Protein AF-A0A2M7AJB4-F1 (afdb_monomer_lite)

Radius of gyration: 17.07 Å; chains: 1; bounding box: 55×26×36 Å

Structure (mmCIF, N/CA/C/O backbone):
data_AF-A0A2M7AJB4-F1
#
_entry.id   AF-A0A2M7AJB4-F1
#
loop_
_atom_site.group_PDB
_atom_site.id
_atom_site.type_symbol
_atom_site.label_atom_id
_atom_site.label_alt_id
_atom_site.label_comp_id
_atom_site.label_asym_id
_atom_site.label_entity_id
_atom_site.label_seq_id
_atom_site.pdbx_PDB_ins_code
_atom_site.Cartn_x
_atom_site.Cartn_y
_atom_site.Cartn_z
_atom_site.occupancy
_atom_site.B_iso_or_equiv
_atom_site.auth_seq_id
_atom_site.auth_comp_id
_atom_site.auth_asym_id
_atom_site.auth_atom_id
_atom_site.pdbx_PDB_model_num
ATOM 1 N N . GLY A 1 1 ? -42.444 -8.072 1.625 1.00 41.12 1 GLY A N 1
ATOM 2 C CA . GLY A 1 1 ? -41.406 -8.360 0.621 1.00 41.12 1 GLY A CA 1
ATOM 3 C C . GLY A 1 1 ? -41.117 -7.114 -0.183 1.00 41.12 1 GLY A C 1
ATOM 4 O O . GLY A 1 1 ? -42.029 -6.627 -0.833 1.00 41.12 1 GLY A O 1
ATOM 5 N N . LYS A 1 2 ? -39.893 -6.592 -0.071 1.00 32.59 2 LYS A N 1
ATOM 6 C CA . LYS A 1 2 ? -39.154 -5.780 -1.056 1.00 32.59 2 LYS A CA 1
ATOM 7 C C . LYS A 1 2 ? -37.843 -5.381 -0.378 1.00 32.59 2 LYS A C 1
ATOM 9 O O . LYS A 1 2 ? -37.721 -4.316 0.213 1.00 32.59 2 LYS A O 1
ATOM 14 N N . ILE A 1 3 ? -36.908 -6.328 -0.376 1.00 44.69 3 ILE A N 1
ATOM 15 C CA . ILE A 1 3 ? -35.512 -6.066 -0.034 1.00 44.69 3 ILE A CA 1
ATOM 16 C C . ILE A 1 3 ? -34.992 -5.226 -1.200 1.00 44.69 3 ILE A C 1
ATOM 18 O O . ILE A 1 3 ? -35.007 -5.685 -2.343 1.00 44.69 3 ILE A O 1
ATOM 22 N N . GLY A 1 4 ? -34.681 -3.958 -0.927 1.00 37.44 4 GLY A N 1
ATOM 23 C CA . GLY A 1 4 ? -34.116 -3.043 -1.911 1.00 37.44 4 GLY A CA 1
ATOM 24 C C . GLY A 1 4 ? -32.877 -3.665 -2.543 1.00 37.44 4 GLY A C 1
ATOM 25 O O . GLY A 1 4 ? -32.115 -4.347 -1.861 1.00 37.44 4 GLY A O 1
ATOM 26 N N . GLN A 1 5 ? -32.724 -3.465 -3.851 1.00 37.66 5 GLN A N 1
ATOM 27 C CA . GLN A 1 5 ? -31.574 -3.915 -4.627 1.00 37.66 5 GLN A CA 1
ATOM 28 C C . GLN A 1 5 ? -30.278 -3.599 -3.871 1.00 37.66 5 GLN A C 1
ATOM 30 O O . GLN A 1 5 ? -29.880 -2.438 -3.755 1.00 37.66 5 GLN A O 1
ATOM 35 N N . LEU A 1 6 ? -29.629 -4.639 -3.347 1.00 42.53 6 LEU A N 1
ATOM 36 C CA . LEU A 1 6 ? -28.233 -4.564 -2.957 1.00 42.53 6 LEU A CA 1
ATOM 37 C C . LEU A 1 6 ? -27.482 -4.223 -4.244 1.00 42.53 6 LEU A C 1
ATOM 39 O O . LEU A 1 6 ? -27.433 -5.041 -5.160 1.00 42.53 6 LEU A O 1
ATOM 43 N N . LYS A 1 7 ? -26.964 -2.993 -4.347 1.00 42.69 7 LYS A N 1
ATOM 44 C CA . LYS A 1 7 ? -25.938 -2.674 -5.344 1.00 42.69 7 LYS A CA 1
ATOM 45 C C . LYS A 1 7 ? -24.889 -3.775 -5.235 1.00 42.69 7 LYS A C 1
ATOM 47 O O . LYS A 1 7 ? -24.368 -3.987 -4.141 1.00 42.69 7 LYS A O 1
ATOM 52 N N . GLU A 1 8 ? -24.617 -4.484 -6.325 1.00 41.50 8 GLU A N 1
ATOM 53 C CA . GLU A 1 8 ? -23.500 -5.419 -6.377 1.00 41.50 8 GLU A CA 1
ATOM 54 C C . GLU A 1 8 ? -22.225 -4.646 -6.028 1.00 41.50 8 GLU A C 1
ATOM 56 O O . GLU A 1 8 ? -21.680 -3.888 -6.831 1.00 41.50 8 GLU A O 1
ATOM 61 N N . PHE A 1 9 ? -21.757 -4.801 -4.791 1.00 42.22 9 PHE A N 1
ATOM 62 C CA . PHE A 1 9 ? -20.404 -4.429 -4.430 1.00 42.22 9 PHE A CA 1
ATOM 63 C C . PHE A 1 9 ? -19.508 -5.495 -5.041 1.00 42.22 9 PHE A C 1
ATOM 65 O O . PHE A 1 9 ? -19.209 -6.511 -4.419 1.00 42.22 9 PHE A O 1
ATOM 72 N N . HIS A 1 10 ? -19.094 -5.288 -6.289 1.00 46.56 10 HIS A N 1
ATOM 73 C CA . HIS A 1 10 ? -17.947 -6.012 -6.810 1.00 46.56 10 HIS A CA 1
ATOM 74 C C . HIS A 1 10 ? -16.750 -5.608 -5.954 1.00 46.56 10 HIS A C 1
ATOM 76 O O . HIS A 1 10 ? -16.206 -4.512 -6.102 1.00 46.56 10 HIS A O 1
ATOM 82 N N . LEU A 1 11 ? -16.385 -6.474 -5.012 1.00 52.38 11 LEU A N 1
ATOM 83 C CA . LEU A 1 11 ? -15.250 -6.286 -4.124 1.00 52.38 11 LEU A CA 1
ATOM 84 C C . LEU A 1 11 ? -13.977 -6.479 -4.957 1.00 52.38 11 LEU A C 1
ATOM 86 O O . LEU A 1 11 ? -13.392 -7.553 -5.001 1.00 52.38 11 LEU A O 1
ATOM 90 N N . ARG A 1 12 ? -13.606 -5.449 -5.722 1.00 56.97 12 ARG A N 1
ATOM 91 C CA . ARG A 1 12 ? -12.496 -5.528 -6.680 1.00 56.97 12 ARG A CA 1
ATOM 92 C C . ARG A 1 12 ? -11.132 -5.603 -5.995 1.00 56.97 12 A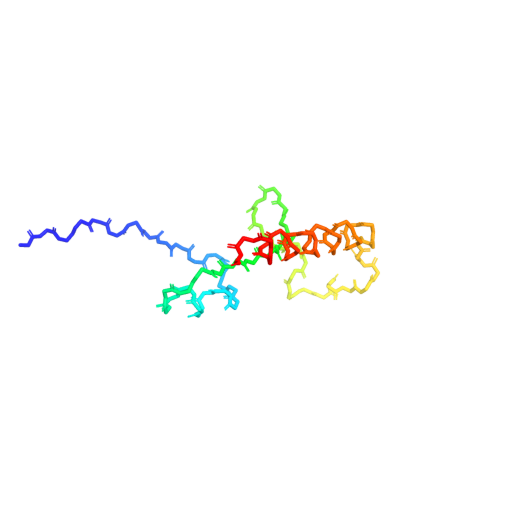RG A C 1
ATOM 94 O O . ARG A 1 12 ? -10.185 -6.027 -6.639 1.00 56.97 12 ARG A O 1
ATOM 101 N N . MET A 1 13 ? -11.046 -5.236 -4.712 1.00 66.88 13 MET A N 1
ATOM 102 C CA . MET A 1 13 ? -9.830 -5.328 -3.901 1.00 66.88 13 MET A CA 1
ATOM 103 C C . MET A 1 13 ? -10.166 -5.659 -2.443 1.00 66.88 13 MET A C 1
ATOM 105 O O . MET A 1 13 ? -10.361 -4.769 -1.616 1.00 66.88 13 MET A O 1
ATOM 109 N N . ALA A 1 14 ? -10.267 -6.954 -2.138 1.00 79.38 14 ALA A N 1
ATOM 110 C CA . ALA A 1 14 ? -10.323 -7.441 -0.764 1.00 79.38 14 ALA A CA 1
ATOM 111 C C . ALA A 1 14 ? -8.918 -7.348 -0.155 1.00 79.38 14 ALA A C 1
ATOM 113 O O . ALA A 1 14 ? -8.101 -8.242 -0.353 1.00 79.38 14 ALA A O 1
ATOM 114 N N . THR A 1 15 ? -8.616 -6.256 0.540 1.00 89.25 15 THR A N 1
ATOM 115 C CA . THR A 1 15 ? -7.395 -6.160 1.349 1.00 89.25 15 THR A CA 1
ATOM 116 C C . THR A 1 15 ? -7.654 -6.616 2.778 1.00 89.25 15 THR A C 1
ATOM 118 O O . THR A 1 15 ? -8.802 -6.777 3.202 1.00 89.25 15 THR A O 1
ATOM 121 N N . ASP A 1 16 ? -6.586 -6.728 3.563 1.00 92.12 16 ASP A N 1
ATOM 122 C CA . ASP A 1 16 ? -6.668 -7.091 4.979 1.00 92.12 16 ASP A CA 1
ATOM 123 C C . ASP A 1 16 ? -7.506 -6.115 5.816 1.00 92.12 16 ASP A C 1
ATOM 125 O O . ASP A 1 16 ? -7.987 -6.496 6.879 1.00 92.12 16 ASP A O 1
ATOM 129 N N . ALA A 1 17 ? -7.756 -4.887 5.337 1.00 91.56 17 ALA A N 1
ATOM 130 C CA . ALA A 1 17 ? -8.658 -3.944 6.000 1.00 91.56 17 ALA A CA 1
ATOM 131 C C . ALA A 1 17 ? -10.127 -4.407 5.994 1.00 91.56 17 ALA A C 1
ATOM 133 O O . ALA A 1 17 ? -10.901 -3.973 6.847 1.00 91.56 17 ALA A O 1
ATOM 134 N N . LEU A 1 18 ? -10.520 -5.327 5.103 1.00 91.12 18 LEU A N 1
ATOM 135 C CA . LEU A 1 18 ? -11.884 -5.857 5.052 1.00 91.12 18 LEU A CA 1
ATOM 136 C C . LEU A 1 18 ? -12.291 -6.532 6.367 1.00 91.12 18 LEU A C 1
ATOM 138 O O . LEU A 1 18 ? -13.390 -6.296 6.860 1.00 91.12 18 LEU A O 1
ATOM 142 N N . VAL A 1 19 ? -11.410 -7.353 6.943 1.00 92.19 19 VAL A N 1
ATOM 143 C CA . VAL A 1 19 ? -11.686 -8.135 8.160 1.00 92.19 19 VAL A CA 1
ATOM 144 C C . VAL A 1 19 ? -11.955 -7.256 9.397 1.00 92.19 19 VAL A C 1
ATOM 146 O O . VAL A 1 19 ? -12.944 -7.502 10.093 1.00 92.19 19 VAL A O 1
ATOM 149 N N . PRO A 1 20 ? -11.137 -6.237 9.730 1.00 93.81 20 PRO A N 1
ATOM 150 C CA . PRO A 1 20 ? -11.451 -5.320 10.820 1.00 93.81 20 PRO A CA 1
ATOM 151 C C . PRO A 1 20 ? -12.669 -4.446 10.496 1.00 93.81 20 PRO A C 1
ATOM 153 O O . PRO A 1 20 ? -13.527 -4.270 11.363 1.00 93.81 20 PRO A O 1
ATOM 156 N N . THR A 1 21 ? -12.820 -3.968 9.255 1.00 92.31 21 THR A N 1
ATOM 157 C CA . THR A 1 21 ? -14.006 -3.190 8.859 1.00 92.31 21 THR A CA 1
ATOM 158 C C . THR A 1 21 ? -15.295 -3.993 9.011 1.00 92.31 21 THR A C 1
ATOM 160 O O . THR A 1 21 ? -16.271 -3.472 9.549 1.00 92.31 21 THR A O 1
ATOM 163 N N . SER A 1 22 ? -15.305 -5.280 8.652 1.00 91.00 22 SER A N 1
ATOM 164 C CA . SER A 1 22 ? -16.480 -6.143 8.836 1.00 91.00 22 SER A CA 1
ATOM 165 C C . SER A 1 22 ? -16.840 -6.369 10.308 1.00 91.00 22 SER A C 1
ATOM 167 O O . SER A 1 22 ? -17.941 -6.822 10.605 1.00 91.00 22 SER A O 1
ATOM 169 N N . LYS A 1 23 ? -15.925 -6.064 11.235 1.00 96.06 23 LYS A N 1
ATOM 170 C CA . LYS A 1 23 ? -16.130 -6.139 12.688 1.00 96.06 23 LYS A CA 1
ATOM 171 C C . LYS A 1 23 ? -16.415 -4.775 13.333 1.00 96.06 23 LYS A C 1
ATOM 173 O O . LYS A 1 23 ? -16.459 -4.688 14.554 1.00 96.06 23 LYS A O 1
ATOM 178 N N . GLY A 1 24 ? -16.615 -3.719 12.539 1.00 94.62 24 GLY A N 1
ATOM 179 C CA . GLY A 1 24 ? -16.943 -2.376 13.030 1.00 94.62 24 GLY A CA 1
ATOM 180 C C . GLY A 1 24 ? -15.738 -1.505 13.393 1.00 94.62 24 GLY A C 1
ATOM 181 O O . GLY A 1 24 ? -15.923 -0.391 13.879 1.00 94.62 24 GLY A O 1
ATOM 182 N N . PHE A 1 25 ? -14.509 -1.962 13.138 1.00 94.56 25 PHE A N 1
ATOM 183 C CA . PHE A 1 25 ? -13.320 -1.130 13.320 1.00 94.56 25 PHE A CA 1
ATOM 184 C C . PHE A 1 25 ? -13.134 -0.182 12.132 1.00 94.56 25 PHE A C 1
ATOM 186 O O . PHE A 1 25 ? -13.313 -0.562 10.971 1.00 94.56 25 PHE A O 1
ATOM 193 N N . LYS A 1 26 ? -12.710 1.056 12.411 1.00 91.50 26 LYS A N 1
ATOM 194 C CA . LYS A 1 26 ? -12.230 1.967 11.366 1.00 91.50 26 LYS A CA 1
ATOM 195 C C . LYS A 1 26 ? -10.884 1.444 10.865 1.00 91.50 26 LYS A C 1
ATOM 197 O O . LYS A 1 26 ? -9.918 1.428 11.619 1.00 91.50 26 LYS A O 1
ATOM 202 N N . ALA A 1 27 ? -10.832 1.011 9.611 1.00 91.75 27 ALA A N 1
ATOM 203 C CA . ALA A 1 27 ? -9.617 0.520 8.971 1.00 91.75 27 ALA A CA 1
ATOM 204 C C . ALA A 1 27 ? -9.476 1.121 7.569 1.00 91.75 27 ALA A C 1
ATOM 206 O O . ALA A 1 27 ? -10.467 1.495 6.941 1.00 91.7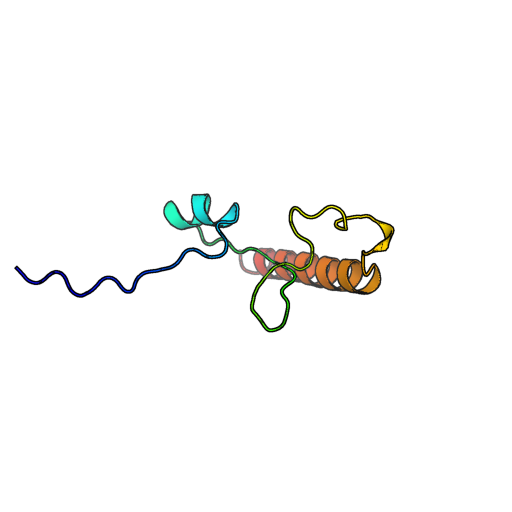5 27 ALA A O 1
ATOM 207 N N . ILE A 1 28 ? -8.236 1.235 7.096 1.00 91.12 28 ILE A N 1
ATOM 208 C CA . ILE A 1 28 ? -7.886 1.818 5.799 1.00 91.12 28 ILE A CA 1
ATOM 209 C C . ILE A 1 28 ? -6.727 1.033 5.174 1.00 91.12 28 ILE A C 1
ATOM 211 O O . ILE A 1 28 ? -5.867 0.518 5.886 1.00 91.12 28 ILE A O 1
ATOM 215 N N . SER A 1 29 ? -6.696 0.947 3.843 1.00 91.00 29 SER A N 1
ATOM 216 C CA . SER A 1 29 ? -5.550 0.445 3.076 1.00 91.00 29 SER A CA 1
ATOM 217 C C . SER A 1 29 ? -5.035 1.529 2.135 1.00 91.00 29 SER A C 1
ATOM 219 O O . SER A 1 29 ? -5.825 2.191 1.465 1.00 91.00 29 SER A O 1
ATOM 221 N N . PHE A 1 30 ? -3.713 1.675 2.061 1.00 91.31 30 PHE A N 1
ATOM 222 C CA . PHE A 1 30 ? -3.034 2.520 1.080 1.00 91.31 30 PHE A CA 1
ATOM 223 C C . PHE A 1 30 ? -2.495 1.623 -0.035 1.00 91.31 30 PHE A C 1
ATOM 225 O O . PHE A 1 30 ? -1.729 0.702 0.237 1.00 91.31 30 PHE A O 1
ATOM 23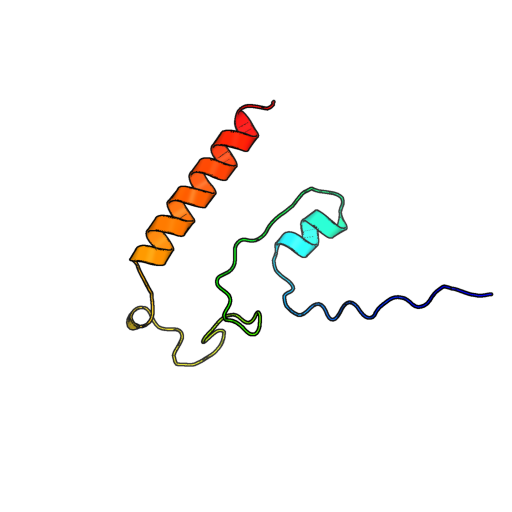2 N N . LEU A 1 31 ? -2.925 1.860 -1.274 1.00 89.19 31 LEU A N 1
ATOM 233 C CA . LEU A 1 31 ? -2.620 1.014 -2.430 1.00 89.19 31 LEU A CA 1
ATOM 234 C C . LEU A 1 31 ? -2.171 1.886 -3.601 1.00 89.19 31 LEU A C 1
ATOM 236 O O . LEU A 1 31 ? -2.714 2.973 -3.804 1.00 89.19 31 LEU A O 1
ATOM 240 N N . ASN A 1 32 ? -1.206 1.398 -4.380 1.00 88.31 32 ASN A N 1
ATOM 241 C CA . ASN A 1 32 ? -0.840 2.011 -5.652 1.00 88.31 32 ASN A CA 1
ATOM 242 C C . ASN A 1 32 ? -1.794 1.510 -6.740 1.00 88.31 32 ASN A C 1
ATOM 244 O O . ASN A 1 32 ? -1.882 0.302 -6.958 1.00 88.31 32 ASN A O 1
ATOM 248 N N . LEU A 1 33 ? -2.507 2.423 -7.398 1.00 88.38 33 LEU A N 1
ATOM 249 C CA . LEU A 1 33 ? -3.485 2.093 -8.430 1.00 88.38 33 LEU A CA 1
ATOM 250 C C . LEU A 1 33 ? -3.252 2.919 -9.688 1.00 88.38 33 LEU A C 1
ATOM 252 O O . LEU A 1 33 ? -2.963 4.114 -9.617 1.00 88.38 33 LEU A O 1
ATOM 256 N N . ASP A 1 34 ? -3.440 2.286 -10.842 1.00 85.12 34 ASP A N 1
ATOM 257 C CA . ASP A 1 34 ? -3.458 2.975 -12.127 1.00 85.12 34 ASP A CA 1
ATOM 258 C C . ASP A 1 34 ? -4.798 3.712 -12.364 1.00 85.12 34 ASP A C 1
ATOM 260 O O . ASP A 1 34 ? -5.731 3.688 -11.555 1.00 85.12 34 ASP A O 1
ATOM 264 N N . LYS A 1 35 ? -4.938 4.344 -13.535 1.00 86.94 35 LYS A N 1
ATOM 265 C CA . LYS A 1 35 ? -6.166 5.062 -13.939 1.00 86.94 35 LYS A CA 1
ATOM 266 C C . LYS A 1 35 ? -7.412 4.170 -14.054 1.00 86.94 35 LYS A C 1
ATOM 268 O O . LYS A 1 35 ? -8.517 4.689 -14.194 1.00 86.94 35 LYS A O 1
ATOM 273 N N . ARG A 1 36 ? -7.252 2.845 -14.040 1.00 84.56 36 ARG A N 1
ATOM 274 C CA . ARG A 1 36 ? -8.329 1.845 -14.079 1.00 84.56 36 ARG A CA 1
ATOM 275 C C . ARG A 1 36 ? -8.652 1.298 -12.683 1.00 84.56 36 ARG A C 1
ATOM 277 O O . ARG A 1 36 ? -9.497 0.411 -12.579 1.00 84.56 36 ARG A O 1
ATOM 284 N N . ASN A 1 37 ? -8.049 1.853 -11.626 1.00 83.25 37 ASN A N 1
ATOM 285 C CA . ASN A 1 37 ? -8.179 1.409 -10.237 1.00 83.25 37 ASN A CA 1
ATOM 286 C C . ASN A 1 37 ? -7.703 -0.035 -10.009 1.00 83.25 37 ASN A C 1
ATOM 288 O O . ASN A 1 37 ? -8.315 -0.766 -9.229 1.00 83.25 37 ASN A O 1
ATOM 292 N N . ILE A 1 38 ? -6.637 -0.454 -10.696 1.00 85.44 38 ILE A N 1
ATOM 293 C CA . ILE A 1 38 ? -5.996 -1.757 -10.476 1.00 85.44 38 ILE A CA 1
ATOM 294 C C . ILE A 1 38 ? -4.541 -1.580 -10.048 1.00 85.44 38 ILE A C 1
ATOM 296 O O . ILE A 1 38 ? -3.897 -0.597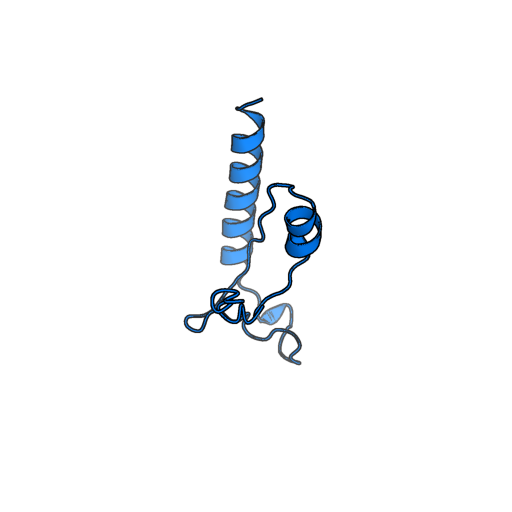 -10.419 1.00 85.44 38 ILE A O 1
ATOM 300 N N . VAL A 1 39 ? -4.033 -2.541 -9.276 1.00 88.06 39 VAL A N 1
ATOM 301 C CA . VAL A 1 39 ? -2.608 -2.618 -8.946 1.00 88.06 39 VAL A CA 1
ATOM 302 C C . VAL A 1 39 ? -1.882 -3.085 -10.202 1.00 88.06 39 VAL A C 1
ATOM 304 O O . VAL A 1 39 ? -2.170 -4.162 -10.730 1.00 88.06 39 VAL A O 1
ATOM 307 N N . GLU A 1 40 ? -0.995 -2.240 -10.720 1.00 87.19 40 GLU A N 1
ATOM 308 C CA . GLU A 1 40 ? -0.128 -2.604 -11.839 1.00 87.19 40 GLU A CA 1
ATOM 309 C C . GLU A 1 40 ? 0.692 -3.847 -11.469 1.00 87.19 40 GLU A C 1
ATOM 311 O O . GLU A 1 40 ? 0.906 -4.081 -10.285 1.00 87.19 40 GLU A O 1
ATOM 316 N N . ASN A 1 41 ? 1.042 -4.678 -12.460 1.00 90.06 41 ASN A N 1
ATOM 317 C CA . ASN A 1 41 ? 1.859 -5.904 -12.363 1.00 90.06 41 ASN A CA 1
ATOM 318 C C . ASN A 1 41 ? 1.576 -6.912 -11.222 1.00 90.06 41 ASN A C 1
ATOM 320 O O . ASN A 1 41 ? 2.289 -7.908 -11.122 1.00 90.06 41 ASN A O 1
ATOM 324 N N . TYR A 1 42 ? 0.517 -6.742 -10.429 1.00 89.31 42 TYR A N 1
ATOM 325 C CA . TYR A 1 42 ? 0.190 -7.612 -9.303 1.00 89.31 42 TYR A CA 1
ATOM 326 C C . TYR A 1 42 ? -0.071 -9.053 -9.753 1.00 89.31 42 TYR A C 1
ATOM 328 O O . TYR A 1 42 ? -0.826 -9.291 -10.697 1.00 89.31 42 TYR A O 1
ATOM 336 N N . HIS A 1 43 ? 0.556 -10.014 -9.066 1.00 91.62 43 HIS A N 1
ATOM 337 C CA . HIS A 1 43 ? 0.549 -11.441 -9.424 1.00 91.62 43 HIS A CA 1
ATOM 338 C C . HIS A 1 43 ? 1.106 -11.763 -10.821 1.00 91.62 43 HIS A C 1
ATOM 340 O O . HIS A 1 43 ? 0.791 -12.810 -11.391 1.00 91.62 43 HIS A O 1
ATOM 346 N N . TRP A 1 44 ? 1.948 -10.894 -11.376 1.00 94.44 44 TRP A N 1
ATOM 347 C CA . TRP A 1 44 ? 2.568 -11.105 -12.678 1.00 94.44 44 TRP A CA 1
ATOM 348 C C . TRP A 1 44 ? 4.077 -11.317 -12.560 1.00 94.44 44 TRP A C 1
ATOM 350 O O . TRP A 1 44 ? 4.705 -10.905 -11.591 1.00 94.44 44 TRP A O 1
ATOM 360 N N . TYR A 1 45 ? 4.692 -11.928 -13.576 1.00 96.00 45 TYR A N 1
ATOM 361 C CA . TYR A 1 45 ? 6.140 -12.197 -13.578 1.00 96.00 45 TYR A CA 1
ATOM 362 C C . TYR A 1 45 ? 7.002 -10.922 -13.599 1.00 96.00 45 TYR A C 1
ATOM 364 O O . TYR A 1 45 ? 8.211 -10.991 -13.398 1.00 96.00 45 TYR A O 1
ATOM 372 N N . THR A 1 46 ? 6.392 -9.767 -13.877 1.00 95.25 46 THR A N 1
ATOM 373 C CA . THR A 1 46 ? 7.040 -8.453 -13.859 1.00 95.25 46 THR A CA 1
ATOM 374 C C . THR A 1 46 ? 6.938 -7.755 -12.504 1.00 95.25 46 THR A C 1
ATOM 376 O O . THR A 1 46 ? 7.355 -6.607 -12.409 1.00 95.25 46 THR A O 1
ATOM 379 N N . ASP A 1 47 ? 6.365 -8.384 -11.475 1.00 93.94 47 ASP A N 1
ATOM 380 C CA . ASP A 1 47 ? 6.396 -7.888 -10.092 1.00 93.94 47 ASP A CA 1
ATOM 381 C C . ASP A 1 47 ? 7.794 -8.112 -9.496 1.00 93.94 47 ASP A C 1
ATOM 383 O O . ASP A 1 47 ? 8.068 -9.095 -8.805 1.00 93.94 47 ASP A O 1
ATOM 387 N N . LEU A 1 48 ? 8.730 -7.249 -9.896 1.00 95.25 48 LEU A N 1
ATOM 388 C CA . LEU A 1 48 ? 10.160 -7.386 -9.629 1.00 95.25 48 LEU A CA 1
ATOM 389 C C . LEU A 1 48 ? 10.717 -6.110 -8.985 1.00 95.25 48 LEU A C 1
ATOM 391 O O . LEU A 1 48 ? 10.251 -5.015 -9.318 1.00 95.25 48 LEU A O 1
ATOM 395 N N . PRO A 1 49 ? 11.771 -6.204 -8.148 1.00 94.75 49 PRO A N 1
ATOM 396 C CA . PRO A 1 49 ? 12.399 -5.041 -7.513 1.00 94.75 49 PRO A CA 1
ATOM 397 C C . PRO A 1 49 ? 12.814 -3.934 -8.490 1.00 94.75 49 PRO A C 1
ATOM 399 O O . PRO A 1 49 ? 12.732 -2.753 -8.159 1.00 94.75 49 PRO A O 1
ATOM 402 N N . ASP A 1 50 ? 13.212 -4.314 -9.703 1.00 96.00 50 ASP A N 1
ATOM 403 C CA . ASP A 1 50 ? 13.647 -3.389 -10.753 1.00 96.00 50 ASP A CA 1
ATOM 404 C C . ASP A 1 50 ? 12.501 -2.524 -11.305 1.00 96.00 50 ASP A C 1
ATOM 406 O O . ASP A 1 50 ? 12.745 -1.484 -11.911 1.00 96.00 50 ASP A O 1
ATOM 410 N N . THR A 1 51 ? 11.245 -2.930 -11.090 1.00 91.50 51 THR A N 1
ATOM 411 C CA . THR A 1 51 ? 10.050 -2.179 -11.519 1.00 91.50 51 THR A CA 1
ATOM 412 C C . THR A 1 51 ? 9.544 -1.190 -10.467 1.00 91.50 51 THR A C 1
ATOM 414 O O . THR A 1 51 ? 8.592 -0.452 -10.717 1.00 91.50 51 THR A O 1
ATOM 417 N N . LEU A 1 52 ? 10.176 -1.145 -9.289 1.00 91.69 52 LEU A N 1
ATOM 418 C CA . LEU A 1 52 ? 9.746 -0.294 -8.185 1.00 91.69 52 LEU A C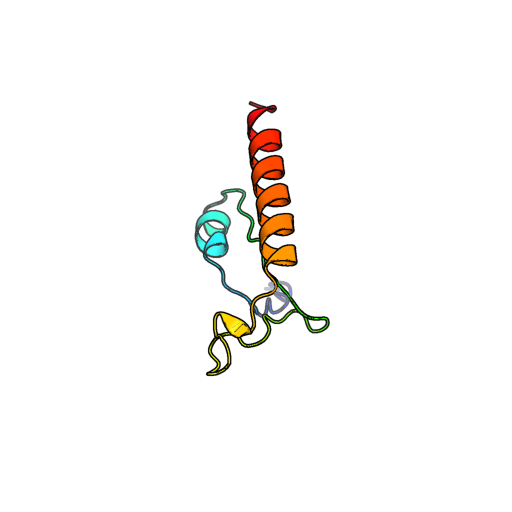A 1
ATOM 419 C C . LEU A 1 52 ? 10.158 1.171 -8.384 1.00 91.69 52 LEU A C 1
ATOM 421 O O . LEU A 1 52 ? 11.329 1.494 -8.585 1.00 91.69 52 LEU A O 1
ATOM 425 N N . ASP A 1 53 ? 9.205 2.085 -8.191 1.00 93.12 53 ASP A N 1
ATOM 426 C CA . ASP A 1 53 ? 9.499 3.508 -8.004 1.00 93.12 53 ASP A CA 1
ATOM 427 C C . ASP A 1 53 ? 9.831 3.795 -6.529 1.00 93.12 53 ASP A C 1
ATOM 429 O O . ASP A 1 53 ? 8.960 4.012 -5.679 1.00 93.12 53 ASP A O 1
ATOM 433 N N . TYR A 1 54 ? 11.126 3.846 -6.220 1.00 94.88 54 TYR A N 1
ATOM 434 C CA . TYR A 1 54 ? 11.621 4.142 -4.873 1.00 94.88 54 TYR A CA 1
ATOM 435 C C . TYR A 1 54 ? 11.251 5.546 -4.369 1.00 94.88 54 TYR A C 1
ATOM 437 O O . TYR A 1 54 ? 11.125 5.752 -3.157 1.00 94.88 54 TYR A O 1
ATOM 445 N N . ASN A 1 55 ? 11.035 6.521 -5.259 1.00 96.12 55 ASN A N 1
ATOM 446 C CA . ASN A 1 55 ? 10.580 7.849 -4.848 1.00 96.12 55 ASN A CA 1
ATOM 447 C C . ASN A 1 55 ? 9.117 7.812 -4.407 1.00 96.12 55 ASN A C 1
ATOM 449 O O . ASN A 1 55 ? 8.765 8.468 -3.421 1.00 96.12 55 ASN A O 1
ATOM 453 N N . LEU A 1 56 ? 8.275 7.042 -5.101 1.00 93.62 56 LEU A N 1
ATOM 454 C CA . LEU A 1 56 ? 6.893 6.806 -4.688 1.00 93.62 56 LEU A CA 1
ATOM 455 C C . LEU A 1 56 ? 6.845 6.095 -3.333 1.00 93.62 56 LEU A C 1
ATOM 457 O O . LEU A 1 56 ? 6.160 6.570 -2.431 1.00 93.62 56 LEU A O 1
ATOM 461 N N . ILE A 1 57 ? 7.631 5.028 -3.150 1.00 94.75 57 ILE A N 1
ATOM 462 C CA . ILE A 1 57 ? 7.721 4.300 -1.872 1.00 94.75 57 ILE A CA 1
ATOM 463 C C . ILE A 1 57 ? 8.088 5.253 -0.730 1.00 94.75 57 ILE A C 1
ATOM 465 O O . ILE A 1 57 ? 7.423 5.266 0.310 1.00 94.75 57 ILE A O 1
ATOM 469 N N . LYS A 1 58 ? 9.105 6.101 -0.929 1.00 97.06 58 LYS A N 1
ATOM 470 C CA . LYS A 1 58 ? 9.526 7.090 0.071 1.00 97.06 58 LYS A CA 1
ATOM 471 C C . LYS A 1 58 ? 8.401 8.069 0.416 1.00 97.06 58 LYS A C 1
ATOM 473 O O . LYS A 1 58 ? 8.127 8.279 1.595 1.00 97.06 58 LYS A O 1
ATOM 478 N N . LYS A 1 59 ? 7.728 8.640 -0.591 1.00 96.38 59 LYS A N 1
ATOM 479 C CA . LYS A 1 59 ? 6.617 9.591 -0.395 1.00 96.38 59 LYS A CA 1
ATOM 480 C C . LYS A 1 59 ? 5.439 8.953 0.339 1.00 96.38 59 LYS A C 1
ATOM 482 O O . LYS A 1 59 ? 4.944 9.532 1.302 1.00 96.38 59 LYS A O 1
ATOM 487 N N . THR A 1 60 ? 5.023 7.760 -0.080 1.00 95.44 60 THR A N 1
ATOM 488 C CA . THR A 1 60 ? 3.921 7.023 0.551 1.00 95.44 60 THR A CA 1
ATOM 489 C C . THR A 1 60 ? 4.261 6.659 1.991 1.00 95.44 60 THR A C 1
ATOM 491 O O . THR A 1 60 ? 3.431 6.835 2.877 1.00 95.44 60 THR A O 1
ATOM 494 N N . THR A 1 61 ? 5.501 6.242 2.259 1.00 96.50 61 THR A N 1
ATOM 495 C CA . THR A 1 61 ? 5.965 5.963 3.627 1.00 96.50 61 THR A CA 1
ATOM 496 C C . THR A 1 61 ? 5.870 7.210 4.505 1.00 96.50 61 THR A C 1
ATOM 498 O O . THR A 1 61 ? 5.315 7.148 5.599 1.00 96.50 61 THR A O 1
ATOM 501 N N . SER A 1 62 ? 6.351 8.362 4.023 1.00 96.69 62 SER A N 1
ATOM 502 C CA . SER A 1 62 ? 6.234 9.630 4.755 1.00 96.69 62 SER A CA 1
ATOM 503 C C . SER A 1 62 ? 4.778 10.021 5.024 1.00 96.69 62 SER A C 1
ATOM 505 O O . SER A 1 62 ? 4.466 10.435 6.136 1.00 96.69 62 SER A O 1
ATOM 507 N N . LEU A 1 63 ? 3.887 9.845 4.042 1.00 95.69 63 LEU A N 1
ATOM 508 C CA . LEU A 1 63 ? 2.456 10.106 4.199 1.00 95.69 63 LEU A CA 1
ATOM 509 C C . LEU A 1 63 ? 1.829 9.222 5.285 1.00 95.69 63 LEU A C 1
ATOM 511 O O . LEU A 1 63 ? 1.117 9.732 6.144 1.00 95.69 63 LEU A O 1
ATOM 515 N N . VAL A 1 64 ? 2.088 7.911 5.259 1.00 94.88 64 VAL A N 1
ATOM 516 C CA . VAL A 1 64 ? 1.511 6.962 6.226 1.00 94.88 64 VAL A CA 1
ATOM 517 C C . VAL A 1 64 ? 2.032 7.228 7.637 1.00 94.88 64 VAL A C 1
ATOM 519 O O . VAL A 1 64 ? 1.253 7.203 8.587 1.00 94.88 64 VAL A O 1
ATOM 522 N N . VAL A 1 65 ? 3.325 7.533 7.785 1.00 95.56 65 VAL A N 1
ATOM 523 C CA . VAL A 1 65 ? 3.904 7.918 9.082 1.00 95.56 65 VAL A CA 1
ATOM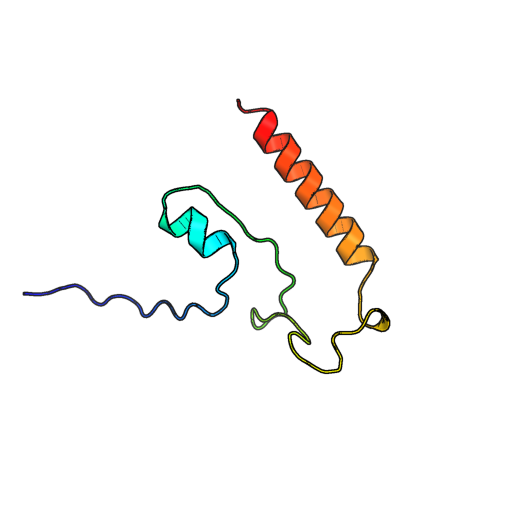 524 C C . VAL A 1 65 ? 3.209 9.157 9.640 1.00 95.56 65 VAL A C 1
ATOM 526 O O . VAL A 1 65 ? 2.840 9.170 10.814 1.00 95.56 65 VAL A O 1
ATOM 529 N N . GLU A 1 66 ? 3.005 10.181 8.814 1.00 95.75 66 GLU A N 1
ATOM 530 C CA . GLU A 1 66 ? 2.334 11.402 9.258 1.00 95.75 66 GLU A CA 1
ATOM 531 C C . GLU A 1 66 ? 0.857 11.158 9.579 1.00 95.75 66 GLU A C 1
ATOM 533 O O . GLU A 1 66 ? 0.374 11.601 10.616 1.00 95.75 66 GLU A O 1
ATOM 538 N N . PHE A 1 67 ? 0.161 10.362 8.765 1.00 93.75 67 PHE A N 1
ATOM 539 C CA . PHE A 1 67 ? -1.216 9.952 9.033 1.00 93.75 67 PHE A CA 1
ATOM 540 C C . PHE A 1 67 ? -1.355 9.286 10.410 1.00 93.75 67 PHE A C 1
ATOM 542 O O . PHE A 1 67 ? -2.220 9.671 11.194 1.00 93.75 67 PHE A O 1
ATOM 549 N N . VAL A 1 68 ? -0.474 8.336 10.740 1.00 92.81 68 VAL A N 1
ATOM 550 C CA . VAL A 1 68 ? -0.473 7.668 12.052 1.00 92.81 68 VAL A CA 1
ATOM 551 C C . VAL A 1 68 ? -0.171 8.651 13.184 1.00 92.81 68 VAL A C 1
ATOM 553 O O . VAL A 1 68 ? -0.817 8.592 14.228 1.00 92.81 68 VAL A O 1
ATOM 556 N N . ARG A 1 69 ? 0.765 9.588 12.992 1.00 94.50 69 ARG A N 1
ATOM 557 C CA . ARG A 1 69 ? 1.039 10.633 13.993 1.00 94.50 69 ARG A CA 1
ATOM 558 C C . ARG A 1 69 ? -0.184 11.494 14.264 1.00 94.50 69 ARG A C 1
ATOM 560 O O . ARG A 1 69 ? -0.489 11.727 15.427 1.00 94.50 69 ARG A O 1
ATOM 567 N N . CYS A 1 70 ? -0.900 11.920 13.226 1.00 92.44 70 CYS A N 1
ATOM 568 C CA . CYS A 1 70 ? -2.115 12.716 13.387 1.00 92.44 70 CYS A CA 1
ATOM 569 C C . CYS A 1 70 ? -3.220 11.957 14.134 1.00 92.44 70 CYS A C 1
ATOM 571 O O . CYS A 1 70 ? -3.963 12.577 14.889 1.00 92.44 70 CYS A O 1
ATOM 573 N N . LEU A 1 71 ? -3.324 10.634 13.967 1.00 87.19 71 LEU A N 1
ATOM 574 C CA . LEU A 1 71 ? -4.284 9.827 14.728 1.00 87.19 71 LEU A CA 1
ATOM 575 C C . LEU A 1 71 ? -3.984 9.838 16.235 1.00 87.19 71 LEU A C 1
ATOM 577 O O . LEU A 1 71 ? -4.911 9.945 17.028 1.00 87.19 71 LEU A O 1
ATOM 581 N N . ASN A 1 72 ? -2.706 9.810 16.620 1.00 73.69 72 ASN A N 1
ATOM 582 C CA . ASN A 1 72 ? -2.279 9.793 18.025 1.00 73.69 72 ASN A CA 1
ATOM 583 C C . ASN A 1 72 ? -2.372 11.156 18.735 1.00 73.69 72 ASN A C 1
ATOM 585 O O . ASN A 1 72 ? -2.157 11.226 19.939 1.00 73.69 72 ASN A O 1
ATOM 589 N N . VAL A 1 73 ? -2.637 12.249 18.013 1.00 60.72 73 VAL A N 1
ATOM 590 C CA . VAL A 1 73 ? -2.797 13.599 18.596 1.00 60.72 73 VAL A CA 1
ATOM 591 C C . VAL A 1 73 ? -4.249 13.859 19.036 1.00 60.72 73 VAL A C 1
ATOM 593 O O . VAL A 1 73 ? -4.532 14.863 19.686 1.00 60.72 73 VAL A O 1
ATOM 596 N N . HIS A 1 74 ? -5.179 12.963 18.691 1.00 50.09 74 HIS A N 1
ATOM 597 C CA . HIS A 1 74 ? -6.613 13.105 18.961 1.00 50.09 74 HIS A CA 1
ATOM 598 C C . HIS A 1 74 ? -7.175 12.087 19.974 1.00 50.09 74 HIS A C 1
ATOM 600 O O . HIS A 1 74 ? -8.397 11.960 20.073 1.00 50.09 74 HIS A O 1
ATOM 606 N N . GLU A 1 75 ? -6.308 11.409 20.731 1.00 46.09 75 GLU A N 1
ATOM 607 C CA . GLU A 1 75 ? -6.649 10.703 21.982 1.00 46.09 75 GLU A CA 1
ATOM 608 C C . GLU A 1 75 ? -6.168 11.510 23.195 1.00 46.09 75 GLU A C 1
ATOM 610 O O . GLU A 1 75 ? -6.895 11.513 24.215 1.00 46.09 75 GLU A O 1
#

Secondary structure (DSSP, 8-state):
-----------S---TTHHHHTTT----------TTS--TTTTSTT--GGG--HHHHHHHHHHHHHHHHHHTT--

Sequence (75 aa):
GKIGQLKEFHLRMATDALVPTSKGFKAISFLNLDKRNIVENYHWYTDLPDTLDYNLIKKTTSLVVEFVRCLNVHE

Foldseek 3Di:
DDDDDDPPPPCVDDDPQVVVVVVVDDGDDDADADPVRDHPQPPHPPPDPVPDDPVVVVVVVVVVVVVVVVVVVVD

pLDDT: mean 82.05, std 19.41, range [32.59, 97.06]